Protein AF-A0A2P7QPZ0-F1 (afdb_monomer)

Radius of gyration: 21.69 Å; Cα contacts (8 Å, |Δi|>4): 88; chains: 1; bounding box: 57×20×61 Å

Secondary structure (DSSP, 8-state):
-HHHHHHHHHHHHHHHHHHHHHHHHHHHHHHHHHHHHHHHHH-HHHHHHHGGGGGHHHHHHHHHHHHHHHHHHHHHHHHHHHHHHHHHHHHHTTS-------HHHHHHHHHHHHHHHHHHHHHHHHHHHHHTT----

Organism: NCBI:txid347535

Nearest PDB structures (foldseek):
  8gl3-assembly1_A  TM=5.955E-01  e=5.048E+00  synthetic construct
  4r61-assembly1_A  TM=3.753E-01  e=2.857E+00  Human immunodeficiency virus 1
  3lf9-assembly1_A  TM=2.983E-01  e=3.897E+00  synthetic construct
  4uos-assembly1_A  TM=2.846E-01  e=6.209E+00  synthetic construct
  6zbd-assembly1_D  TM=3.204E-01  e=9.395E+00  Plasmodium falciparum

Solvent-accessible surface area (backbone atoms only — not comparable to full-atom values): 7499 Å² total; per-residue (Å²): 111,70,72,58,53,54,53,51,50,52,53,51,51,51,48,53,52,52,55,53,50,52,53,54,51,52,53,55,48,50,52,50,30,51,52,31,53,42,52,64,73,77,42,63,77,57,40,71,77,44,55,75,62,51,51,51,42,21,46,50,20,26,52,52,30,49,53,46,45,54,54,48,54,54,54,43,54,53,47,53,53,52,52,48,54,53,49,51,53,35,44,77,69,67,74,50,89,76,75,91,72,62,59,68,56,54,52,53,50,53,51,39,52,48,52,28,51,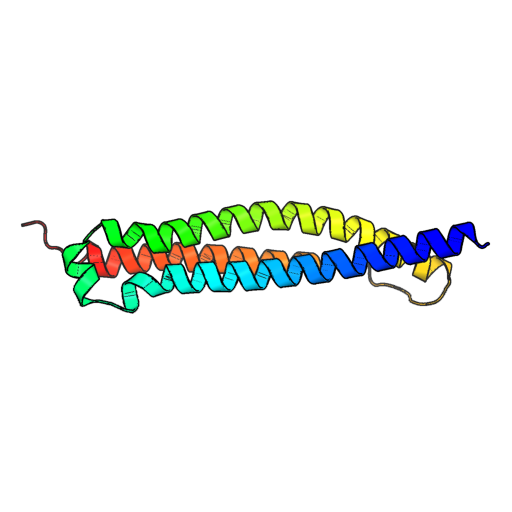53,28,50,50,48,40,52,51,52,44,48,68,65,59,65,66,56,76,91,124

pLDDT: mean 84.76, std 11.2, range [40.03, 96.25]

Foldseek 3Di:
DVVVVVVLVVLVVVLVVLVVVLVVVLVVLLVQLVVLLCVCVPCVPVCLVCQVVNLVSLVVNLVSLVVNLVVLLVSLVVSLVSVVVNQVVCVVVVNDDDDNDPVVSVVSNVSSVVSNVVSVVSSVVCCCVRVVPDDPD

Structure (mmCIF, N/CA/C/O backbone):
data_AF-A0A2P7QPZ0-F1
#
_entry.id   AF-A0A2P7QPZ0-F1
#
loop_
_atom_site.group_PDB
_atom_site.id
_atom_site.type_symbol
_atom_site.label_atom_id
_atom_site.label_alt_id
_atom_site.label_comp_id
_atom_site.label_asym_id
_atom_site.label_entity_id
_atom_site.label_seq_id
_atom_site.pdbx_PDB_ins_code
_atom_site.Cartn_x
_atom_site.Cartn_y
_atom_site.Cartn_z
_atom_site.occupancy
_atom_site.B_iso_or_equiv
_atom_site.auth_seq_id
_atom_site.auth_comp_id
_atom_site.auth_asym_id
_atom_site.auth_atom_id
_atom_site.pdbx_PDB_model_num
ATOM 1 N N . MET A 1 1 ? 29.313 1.122 -29.021 1.00 62.44 1 MET A N 1
ATOM 2 C CA . MET A 1 1 ? 28.917 -0.191 -28.471 1.00 62.44 1 MET A CA 1
ATOM 3 C C . MET A 1 1 ? 29.046 -0.196 -26.954 1.00 62.44 1 MET A C 1
ATOM 5 O O . MET A 1 1 ? 28.066 -0.507 -26.303 1.00 62.44 1 MET A O 1
ATOM 9 N N . GLU A 1 2 ? 30.158 0.272 -26.387 1.00 68.44 2 GLU A N 1
ATOM 10 C CA . GLU A 1 2 ? 30.348 0.372 -24.923 1.00 68.44 2 GLU A CA 1
ATOM 11 C C . GLU A 1 2 ? 29.278 1.240 -24.221 1.00 68.44 2 GLU A C 1
ATOM 13 O O . GLU A 1 2 ? 28.608 0.803 -23.291 1.00 68.44 2 GLU A O 1
ATOM 18 N N . GLN A 1 3 ? 28.983 2.424 -24.770 1.00 71.31 3 GLN A N 1
ATOM 19 C CA . GLN A 1 3 ? 28.015 3.366 -24.185 1.00 71.31 3 GLN A CA 1
ATOM 20 C C . GLN A 1 3 ? 26.553 2.862 -24.180 1.00 71.31 3 GLN A C 1
ATOM 22 O O . GLN A 1 3 ? 25.753 3.283 -23.346 1.00 71.31 3 GLN A O 1
ATOM 27 N N . SER A 1 4 ? 26.179 1.964 -25.104 1.00 72.44 4 SER A N 1
ATOM 28 C CA . SER A 1 4 ? 24.838 1.358 -25.114 1.00 72.44 4 SER A CA 1
ATOM 29 C C . SER A 1 4 ? 24.707 0.257 -24.065 1.00 72.44 4 SER A C 1
ATOM 31 O O . SER A 1 4 ? 23.661 0.148 -23.432 1.00 72.44 4 SER A O 1
ATOM 33 N N . GLU A 1 5 ? 25.762 -0.527 -23.835 1.00 77.12 5 GLU A N 1
ATOM 34 C CA . GLU A 1 5 ? 25.760 -1.585 -22.818 1.00 77.12 5 GLU A CA 1
ATOM 35 C C . GLU A 1 5 ? 25.682 -1.009 -21.400 1.00 77.12 5 GLU A C 1
ATOM 37 O O . GLU A 1 5 ? 24.879 -1.483 -20.595 1.00 77.12 5 GLU A O 1
ATOM 42 N N . GLU A 1 6 ? 26.412 0.074 -21.117 1.00 82.31 6 GLU A N 1
ATOM 43 C CA . GLU A 1 6 ? 26.323 0.785 -19.834 1.00 82.31 6 GLU A CA 1
ATOM 44 C C . GLU A 1 6 ? 24.914 1.338 -19.571 1.00 82.31 6 GLU A C 1
ATOM 46 O O . GLU A 1 6 ? 24.372 1.188 -18.473 1.00 82.31 6 GLU A O 1
ATOM 51 N N . ALA A 1 7 ? 24.275 1.927 -20.587 1.00 80.25 7 ALA A N 1
ATOM 52 C CA . ALA A 1 7 ? 22.909 2.437 -20.474 1.00 80.25 7 ALA A CA 1
ATOM 53 C C . ALA A 1 7 ? 21.889 1.315 -20.202 1.00 80.25 7 ALA A C 1
ATOM 55 O O . ALA A 1 7 ? 20.953 1.499 -19.419 1.00 80.25 7 ALA A O 1
ATOM 56 N N . HIS A 1 8 ? 22.071 0.140 -20.813 1.00 82.06 8 HIS A N 1
ATOM 57 C CA . HIS A 1 8 ? 21.240 -1.035 -20.546 1.00 82.06 8 HIS A CA 1
ATOM 58 C C . HIS A 1 8 ? 21.447 -1.582 -19.130 1.00 82.06 8 HIS A C 1
ATOM 60 O O . HIS A 1 8 ? 20.462 -1.897 -18.456 1.00 82.06 8 HIS A O 1
ATOM 66 N N . ALA A 1 9 ? 22.695 -1.649 -18.660 1.00 85.62 9 ALA A N 1
ATOM 67 C CA . ALA A 1 9 ? 23.023 -2.092 -17.308 1.00 85.62 9 ALA A CA 1
ATOM 68 C C . ALA A 1 9 ? 22.402 -1.172 -16.243 1.00 85.62 9 ALA A C 1
ATOM 70 O O . ALA A 1 9 ? 21.715 -1.655 -15.344 1.00 85.62 9 ALA A O 1
ATOM 71 N N . LEU A 1 10 ? 22.531 0.149 -16.409 1.00 87.12 10 LEU A N 1
ATOM 72 C CA . LEU A 1 10 ? 21.914 1.143 -15.522 1.00 87.12 10 LEU A CA 1
ATOM 73 C C . LEU A 1 10 ? 20.388 0.999 -15.461 1.00 87.12 10 LEU A C 1
ATOM 75 O O . LEU A 1 10 ? 19.793 1.043 -14.385 1.00 87.12 10 LEU A O 1
ATOM 79 N N . LEU A 1 11 ? 19.737 0.799 -16.610 1.00 85.62 11 LEU A N 1
ATOM 80 C CA . LEU A 1 11 ? 18.284 0.643 -16.673 1.00 85.62 11 LEU A CA 1
ATOM 81 C C . LEU A 1 11 ? 17.809 -0.659 -16.004 1.00 85.62 11 LEU A C 1
AT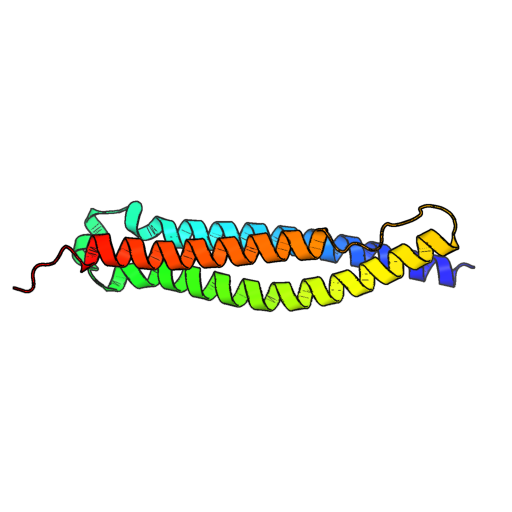OM 83 O O . LEU A 1 11 ? 16.756 -0.687 -15.362 1.00 85.62 11 LEU A O 1
ATOM 87 N N . TRP A 1 12 ? 18.586 -1.735 -16.138 1.00 86.12 12 TRP A N 1
ATOM 88 C CA . TRP A 1 12 ? 18.334 -3.005 -15.462 1.00 86.12 12 TRP A CA 1
ATOM 89 C C . TRP A 1 12 ? 18.519 -2.904 -13.944 1.00 86.12 12 TRP A C 1
ATOM 91 O O . TRP A 1 12 ? 17.696 -3.422 -13.182 1.00 86.12 12 TRP A O 1
ATOM 101 N N . ASP A 1 13 ? 19.564 -2.215 -13.493 1.00 90.25 13 ASP A N 1
ATOM 102 C CA . ASP A 1 13 ? 19.810 -1.969 -12.074 1.00 90.25 13 ASP A CA 1
ATOM 103 C C . ASP A 1 13 ? 18.690 -1.137 -11.448 1.00 90.25 13 ASP A C 1
ATOM 105 O O . ASP A 1 13 ? 18.155 -1.519 -10.404 1.00 90.25 13 ASP A O 1
ATOM 109 N N . GLU A 1 14 ? 18.237 -0.090 -12.137 1.00 88.81 14 GLU A N 1
ATOM 110 C CA . GLU A 1 14 ? 17.099 0.723 -11.705 1.00 88.81 14 GLU A CA 1
ATOM 111 C C . GLU A 1 14 ? 15.797 -0.096 -11.646 1.00 88.81 14 GLU A C 1
ATOM 113 O O . GLU A 1 14 ? 15.022 0.016 -10.690 1.00 88.81 14 GLU A O 1
ATOM 118 N N . TYR A 1 15 ? 15.551 -0.966 -12.634 1.00 88.81 15 TYR A N 1
ATOM 119 C CA . TYR A 1 15 ? 14.398 -1.870 -12.625 1.00 88.81 15 TYR A CA 1
ATOM 120 C C . TYR A 1 15 ? 14.405 -2.789 -11.394 1.00 88.81 15 TYR A C 1
ATOM 122 O O . TYR A 1 15 ? 13.395 -2.877 -10.686 1.00 88.81 15 TYR A O 1
ATOM 130 N N . LYS A 1 16 ? 15.538 -3.452 -11.116 1.00 89.38 16 LYS A N 1
ATOM 131 C CA . LYS A 1 16 ? 15.696 -4.344 -9.954 1.00 89.38 16 LYS A CA 1
ATOM 132 C C . LYS A 1 16 ? 15.509 -3.585 -8.647 1.00 89.38 16 LYS A C 1
ATOM 134 O O . LYS A 1 16 ? 14.750 -4.037 -7.790 1.00 89.38 16 LYS A O 1
ATOM 139 N N . TYR A 1 17 ? 16.157 -2.427 -8.524 1.00 91.62 17 TYR A N 1
ATOM 140 C CA . TYR A 1 17 ? 16.063 -1.573 -7.348 1.00 91.62 17 TYR A CA 1
ATOM 141 C C . TYR A 1 17 ? 14.610 -1.202 -7.047 1.00 91.62 17 TYR A C 1
ATOM 143 O O . TYR A 1 17 ? 14.140 -1.402 -5.929 1.00 91.62 17 TYR A O 1
ATOM 151 N N . ARG A 1 18 ? 13.856 -0.726 -8.046 1.00 89.25 18 ARG A N 1
ATOM 152 C CA . ARG A 1 18 ? 12.455 -0.333 -7.840 1.00 89.25 18 ARG A CA 1
ATOM 153 C C . ARG A 1 18 ? 11.543 -1.500 -7.532 1.00 89.25 18 ARG A C 1
ATOM 155 O O . ARG A 1 18 ? 10.669 -1.365 -6.680 1.00 89.25 18 ARG A O 1
ATOM 162 N N . HIS A 1 19 ? 11.735 -2.632 -8.200 1.00 89.50 19 HIS A N 1
ATOM 163 C CA . HIS A 1 19 ? 10.958 -3.830 -7.913 1.00 89.50 19 HIS A CA 1
ATOM 164 C C . HIS A 1 19 ? 11.144 -4.269 -6.451 1.00 89.50 19 HIS A C 1
ATOM 166 O O . HIS A 1 19 ? 10.155 -4.458 -5.743 1.00 89.50 19 HIS A O 1
ATOM 172 N N . ASP A 1 20 ? 12.390 -4.364 -5.977 1.00 92.62 20 ASP A N 1
ATOM 173 C CA . ASP A 1 20 ? 12.688 -4.712 -4.583 1.00 92.62 20 ASP A CA 1
ATOM 174 C C . ASP A 1 20 ? 12.155 -3.657 -3.601 1.00 92.62 20 ASP A C 1
ATOM 176 O O . ASP A 1 20 ? 11.502 -3.982 -2.606 1.00 92.62 20 ASP A O 1
ATOM 180 N N . HIS A 1 21 ? 12.333 -2.373 -3.928 1.00 91.25 21 HIS A N 1
ATOM 181 C CA . HIS A 1 21 ? 11.839 -1.268 -3.113 1.00 91.25 21 HIS A CA 1
ATOM 182 C C . HIS A 1 21 ? 10.317 -1.326 -2.924 1.00 91.25 21 HIS A C 1
ATOM 184 O O . HIS A 1 21 ? 9.830 -1.180 -1.800 1.00 91.25 21 HIS A O 1
ATOM 190 N N . ILE A 1 22 ? 9.563 -1.584 -3.999 1.00 91.62 22 ILE A N 1
ATOM 191 C CA . ILE A 1 22 ? 8.101 -1.722 -3.969 1.00 91.62 22 ILE A CA 1
ATOM 192 C C . ILE A 1 22 ? 7.688 -2.862 -3.036 1.00 91.62 22 ILE A C 1
ATOM 194 O O . ILE A 1 22 ? 6.854 -2.651 -2.152 1.00 91.62 22 ILE A O 1
ATOM 198 N N . TRP A 1 23 ? 8.292 -4.044 -3.180 1.00 91.56 23 TRP A N 1
ATOM 199 C CA . TRP A 1 23 ? 7.988 -5.197 -2.329 1.00 91.56 23 TRP A CA 1
ATOM 200 C C . TRP A 1 23 ? 8.308 -4.933 -0.862 1.00 91.56 23 TRP A C 1
ATOM 202 O O . TRP A 1 23 ? 7.471 -5.174 0.011 1.00 91.56 23 TRP A O 1
ATOM 212 N N . LYS A 1 24 ? 9.484 -4.370 -0.579 1.00 93.31 24 LYS A N 1
ATOM 213 C CA . LYS A 1 24 ? 9.903 -4.037 0.783 1.00 93.31 24 LYS A CA 1
ATOM 214 C C . LYS A 1 24 ? 8.926 -3.072 1.452 1.00 93.31 24 LYS A C 1
ATOM 216 O O . LYS A 1 24 ? 8.516 -3.308 2.588 1.00 93.31 24 LYS A O 1
ATOM 221 N N . LYS A 1 25 ? 8.519 -2.007 0.753 1.00 91.75 25 LYS A N 1
ATOM 222 C CA . LYS A 1 25 ? 7.541 -1.036 1.269 1.00 91.75 25 LYS A CA 1
ATOM 223 C C . LYS A 1 25 ? 6.179 -1.679 1.502 1.00 91.75 25 LYS A C 1
ATOM 225 O O . LYS A 1 25 ? 5.579 -1.458 2.552 1.00 91.75 25 LYS A O 1
ATOM 230 N N . LEU A 1 26 ? 5.728 -2.515 0.571 1.00 92.88 26 LEU A N 1
ATOM 231 C CA . LEU A 1 26 ? 4.453 -3.216 0.660 1.00 92.88 26 LEU A CA 1
ATOM 232 C C . LEU A 1 26 ? 4.380 -4.116 1.904 1.00 92.88 26 LEU A C 1
ATOM 234 O O . LEU A 1 26 ? 3.415 -4.020 2.663 1.00 92.88 26 LEU A O 1
ATOM 238 N N . PHE A 1 27 ? 5.417 -4.910 2.184 1.00 93.50 27 PHE A N 1
ATOM 239 C CA . PHE A 1 27 ? 5.462 -5.740 3.393 1.00 93.50 27 PHE A CA 1
ATOM 240 C C . PHE A 1 27 ? 5.564 -4.920 4.683 1.00 93.50 27 PHE A C 1
ATOM 242 O O . PHE A 1 27 ? 4.843 -5.201 5.640 1.00 93.50 27 PHE A O 1
ATOM 249 N N . GLN A 1 28 ? 6.415 -3.888 4.713 1.00 94.88 28 GLN A N 1
ATOM 250 C CA . GLN A 1 28 ? 6.575 -3.022 5.889 1.00 94.88 28 GLN A CA 1
ATOM 251 C C . GLN A 1 28 ? 5.263 -2.335 6.279 1.00 94.88 28 GLN A C 1
ATOM 253 O O . GLN A 1 28 ? 4.886 -2.330 7.451 1.00 94.88 28 GLN A O 1
ATOM 258 N N . ILE A 1 29 ? 4.548 -1.787 5.297 1.00 93.44 29 ILE A N 1
ATOM 259 C CA . ILE A 1 29 ? 3.262 -1.130 5.531 1.00 93.44 29 ILE A CA 1
ATOM 260 C C . ILE A 1 29 ? 2.203 -2.145 5.941 1.00 93.44 29 ILE A C 1
ATOM 262 O O . ILE A 1 29 ? 1.454 -1.882 6.876 1.00 93.44 29 ILE A O 1
ATOM 266 N N . THR A 1 30 ? 2.145 -3.306 5.289 1.00 94.88 30 THR A N 1
ATOM 267 C CA . THR A 1 30 ? 1.188 -4.358 5.658 1.00 94.88 30 THR A CA 1
ATOM 268 C C . THR A 1 30 ? 1.359 -4.755 7.117 1.00 94.88 30 THR A C 1
ATOM 270 O O . THR A 1 30 ? 0.385 -4.767 7.864 1.00 94.88 30 THR A O 1
ATOM 273 N N . ALA A 1 31 ? 2.598 -5.003 7.548 1.00 95.75 31 ALA A N 1
ATOM 274 C CA . ALA A 1 31 ? 2.891 -5.303 8.942 1.00 95.75 31 ALA A CA 1
ATOM 275 C C . ALA A 1 31 ? 2.444 -4.163 9.871 1.00 95.75 31 ALA A C 1
ATOM 277 O O . ALA A 1 31 ? 1.782 -4.422 10.871 1.00 95.75 31 ALA A O 1
ATOM 278 N N . ALA A 1 32 ? 2.732 -2.905 9.524 1.00 95.31 32 ALA A N 1
ATOM 279 C CA . ALA A 1 32 ? 2.311 -1.753 10.319 1.00 95.31 32 ALA A CA 1
ATOM 280 C C . ALA A 1 32 ? 0.779 -1.642 10.438 1.00 95.31 32 ALA A C 1
ATOM 282 O O . ALA A 1 32 ? 0.267 -1.474 11.543 1.00 95.31 32 ALA A O 1
ATOM 283 N N . VAL A 1 33 ? 0.042 -1.783 9.331 1.00 94.69 33 VAL A N 1
ATOM 284 C CA . VAL A 1 33 ? -1.430 -1.728 9.310 1.00 94.69 33 VAL A CA 1
ATOM 285 C C . VAL A 1 33 ? -2.030 -2.875 10.121 1.00 94.69 33 VAL A C 1
ATOM 287 O O . VAL A 1 33 ? -2.929 -2.641 10.926 1.00 94.69 33 VAL A O 1
ATOM 290 N N . VAL A 1 34 ? -1.513 -4.097 9.964 1.00 94.25 34 VAL A N 1
ATOM 291 C CA . VAL A 1 34 ? -1.980 -5.272 10.713 1.00 94.25 34 VAL A CA 1
ATOM 292 C C . VAL A 1 34 ? -1.713 -5.111 12.207 1.00 94.25 34 VAL A C 1
ATOM 294 O O . VAL A 1 34 ? -2.617 -5.335 13.007 1.00 94.25 34 VAL A O 1
ATOM 297 N N . LEU A 1 35 ? -0.511 -4.681 12.599 1.00 94.25 35 LEU A N 1
ATOM 298 C CA . LEU A 1 35 ? -0.163 -4.480 14.007 1.00 94.25 35 LEU A CA 1
ATOM 299 C C . LEU A 1 35 ? -1.032 -3.397 14.648 1.00 94.25 35 LEU A C 1
ATOM 301 O O . LEU A 1 35 ? -1.621 -3.643 15.697 1.00 94.25 35 LEU A O 1
ATOM 305 N N . LEU A 1 36 ? -1.165 -2.234 14.001 1.00 92.44 36 LEU A N 1
ATOM 306 C CA . LEU A 1 36 ? -2.025 -1.143 14.469 1.00 92.44 36 LEU A CA 1
ATOM 307 C C . LEU A 1 36 ? -3.495 -1.563 14.545 1.00 92.44 36 LEU A C 1
ATOM 309 O O . LEU A 1 36 ? -4.199 -1.199 15.486 1.00 92.44 36 LEU A O 1
ATOM 313 N N . GLY A 1 37 ? -3.949 -2.358 13.577 1.00 90.75 37 GLY A N 1
ATOM 314 C CA . GLY A 1 37 ? -5.291 -2.914 13.566 1.00 90.75 37 GLY A CA 1
ATOM 315 C C . GLY A 1 37 ? -5.529 -3.948 14.666 1.00 90.75 37 GLY A C 1
ATOM 316 O O . GLY A 1 37 ? -6.639 -4.014 15.185 1.00 90.75 37 GLY A O 1
ATOM 317 N N . ALA A 1 38 ? -4.499 -4.705 15.053 1.00 90.75 38 ALA A N 1
ATOM 318 C CA . ALA A 1 38 ? -4.562 -5.729 16.091 1.00 90.75 38 ALA A CA 1
ATOM 319 C C . ALA A 1 38 ? -4.553 -5.157 17.521 1.00 90.75 38 ALA A C 1
ATOM 321 O O . ALA A 1 38 ? -5.051 -5.817 18.431 1.00 90.75 38 ALA A O 1
ATOM 322 N N . VAL A 1 39 ? -4.027 -3.939 17.734 1.00 89.12 39 VAL A N 1
ATOM 323 C CA . VAL A 1 39 ? -3.892 -3.300 19.064 1.00 89.12 39 VAL A CA 1
ATOM 324 C C . VAL A 1 39 ? -5.143 -3.438 19.951 1.00 89.12 39 VAL A C 1
ATOM 326 O O . VAL A 1 39 ? -4.989 -3.881 21.093 1.00 89.12 39 VAL A O 1
ATOM 329 N N . PRO A 1 40 ? -6.374 -3.143 19.479 1.00 84.25 40 PRO A N 1
ATOM 330 C CA . PRO A 1 40 ? -7.580 -3.224 20.309 1.00 84.25 40 PRO A CA 1
ATOM 331 C C . PRO A 1 40 ? -7.909 -4.636 20.806 1.00 84.25 40 PRO A C 1
ATOM 333 O O . PRO A 1 40 ? -8.621 -4.794 21.792 1.00 84.25 40 PRO A O 1
ATOM 336 N N . TYR A 1 41 ? -7.397 -5.667 20.137 1.00 85.56 41 TYR A N 1
ATOM 337 C CA . TYR A 1 41 ? -7.701 -7.066 20.429 1.00 85.56 41 TYR A CA 1
ATOM 338 C C . TY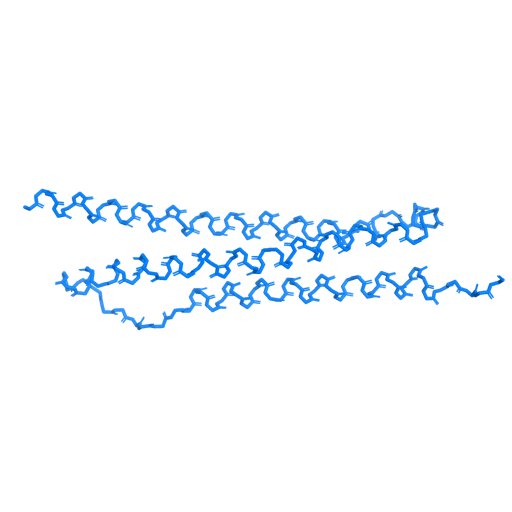R A 1 41 ? -6.682 -7.714 21.371 1.00 85.56 41 TYR A C 1
ATOM 340 O O . TYR A 1 41 ? -6.983 -8.720 22.005 1.00 85.56 41 TYR A O 1
ATOM 348 N N . LEU A 1 42 ? -5.480 -7.142 21.492 1.00 85.94 42 LEU A N 1
ATOM 349 C CA . LEU A 1 42 ? -4.392 -7.728 22.283 1.00 85.94 42 LEU A CA 1
ATOM 350 C C . LEU A 1 42 ? -4.518 -7.464 23.790 1.00 85.94 42 LEU A C 1
ATOM 352 O O . LEU A 1 42 ? -3.949 -8.207 24.591 1.00 85.94 42 LEU A O 1
ATOM 356 N N . LYS A 1 43 ? -5.209 -6.389 24.189 1.00 76.19 43 LYS A N 1
ATOM 357 C CA . LYS A 1 43 ? -5.316 -5.948 25.591 1.00 76.19 43 LYS A CA 1
ATOM 358 C C . LYS A 1 43 ? -6.733 -5.449 25.920 1.00 76.19 43 LYS A C 1
ATOM 360 O O . LYS A 1 43 ? -6.924 -4.243 26.085 1.00 76.19 43 LYS A O 1
ATOM 365 N N . PRO A 1 44 ? -7.717 -6.356 26.053 1.00 70.31 44 PRO A N 1
ATOM 366 C CA . PRO A 1 44 ? -9.114 -5.994 26.320 1.00 70.31 44 PRO A CA 1
ATOM 367 C C . PRO A 1 44 ? -9.327 -5.277 27.667 1.00 70.31 44 PRO A C 1
ATOM 369 O O . PRO A 1 44 ? -10.321 -4.582 27.853 1.00 70.31 44 PRO A O 1
ATOM 372 N N . ASP A 1 45 ? -8.392 -5.395 28.610 1.00 71.94 45 ASP A N 1
ATOM 373 C CA . ASP A 1 45 ? -8.480 -4.681 29.891 1.00 71.94 45 ASP A CA 1
ATOM 374 C C . ASP A 1 45 ? -8.168 -3.184 29.738 1.00 71.94 45 ASP A C 1
ATOM 376 O O . ASP A 1 45 ? -8.769 -2.337 30.397 1.00 71.94 45 ASP A O 1
ATOM 380 N N . ILE A 1 46 ? -7.263 -2.843 28.812 1.00 67.44 46 ILE A N 1
ATOM 381 C CA . ILE A 1 46 ? -6.862 -1.460 28.516 1.00 67.44 46 ILE A CA 1
ATOM 382 C C . ILE A 1 46 ? -7.944 -0.756 27.685 1.00 67.44 46 ILE A C 1
ATOM 384 O O . ILE A 1 46 ? -8.169 0.446 27.841 1.00 67.44 46 ILE A O 1
ATOM 388 N N . THR A 1 47 ? -8.661 -1.494 26.831 1.00 63.59 47 THR A N 1
ATOM 389 C CA . THR A 1 47 ? -9.715 -0.925 25.977 1.00 63.59 47 THR A CA 1
ATOM 390 C C . THR A 1 47 ? -10.897 -0.378 26.778 1.00 63.59 47 THR A C 1
ATOM 392 O O . THR A 1 47 ? -11.479 0.628 26.375 1.00 63.59 47 THR A O 1
ATOM 395 N N . ARG A 1 48 ? -11.207 -0.949 27.953 1.00 65.19 48 ARG A N 1
ATOM 396 C CA . ARG A 1 48 ? -12.243 -0.418 28.861 1.00 65.19 48 ARG A CA 1
ATOM 397 C C . ARG A 1 48 ? -11.890 0.948 29.453 1.00 65.19 48 ARG A C 1
ATOM 399 O O . ARG A 1 48 ? -12.790 1.748 29.685 1.00 65.19 48 ARG A O 1
ATOM 406 N N . VAL A 1 49 ? -10.601 1.217 29.672 1.00 71.38 49 VAL A N 1
ATOM 407 C CA . VAL A 1 49 ? -10.112 2.493 30.225 1.00 71.38 49 VAL A CA 1
ATOM 408 C C . VAL A 1 49 ? -10.015 3.562 29.137 1.00 71.38 49 VAL A C 1
ATOM 410 O O . VAL A 1 49 ? -10.354 4.717 29.376 1.00 71.38 49 VAL A O 1
ATOM 413 N N . LEU A 1 50 ? -9.581 3.184 27.930 1.00 72.69 50 LEU A N 1
ATOM 414 C CA . LEU A 1 50 ? -9.412 4.128 26.820 1.00 72.69 50 LEU A CA 1
ATOM 415 C C . LEU A 1 50 ? -10.722 4.487 26.103 1.00 72.69 50 LEU A C 1
ATOM 417 O O . LEU A 1 50 ? -10.765 5.528 25.446 1.00 72.69 50 LEU A O 1
ATOM 421 N N . GLN A 1 51 ? -11.771 3.660 26.200 1.00 76.69 51 GLN A N 1
ATOM 422 C CA . GLN A 1 51 ? -13.066 3.857 25.532 1.00 76.69 51 GLN A CA 1
ATOM 423 C C . GLN A 1 51 ? -12.904 4.280 24.057 1.00 76.69 51 GLN A C 1
ATOM 425 O O . GLN A 1 51 ? -12.507 3.471 23.224 1.00 76.69 51 GLN A O 1
ATOM 430 N N . GLY A 1 52 ? -13.165 5.549 23.717 1.00 72.44 52 GLY A N 1
ATOM 431 C CA . GLY A 1 52 ? -13.049 6.083 22.355 1.00 72.44 52 GLY A CA 1
ATOM 432 C C . GLY A 1 52 ? -11.616 6.241 21.836 1.00 72.44 52 GLY A C 1
ATOM 433 O O . GLY A 1 52 ? -11.398 6.172 20.626 1.00 72.44 52 GLY A O 1
ATOM 434 N N . TRP A 1 53 ? -10.619 6.384 22.714 1.00 82.62 53 TRP A N 1
ATOM 435 C CA . TRP A 1 53 ? -9.214 6.555 22.318 1.00 82.62 53 TRP A CA 1
ATOM 436 C C . TRP A 1 53 ? -8.630 5.305 21.646 1.00 82.62 53 TRP A C 1
ATOM 438 O O . TRP A 1 53 ? -7.658 5.407 20.897 1.00 82.62 53 TRP A O 1
ATOM 448 N N . ILE A 1 54 ? -9.251 4.132 21.829 1.00 85.12 54 ILE A N 1
ATOM 449 C CA . ILE A 1 54 ? -8.809 2.882 21.195 1.00 85.12 54 ILE A CA 1
ATOM 450 C C . ILE A 1 54 ? -8.947 2.903 19.667 1.00 85.12 54 ILE A C 1
ATOM 452 O O . ILE A 1 54 ? -8.256 2.158 18.975 1.00 85.12 54 ILE A O 1
ATOM 456 N N . LEU A 1 55 ? -9.804 3.779 19.128 1.00 87.50 55 LEU A N 1
ATOM 457 C CA . LEU A 1 55 ? -9.985 3.938 17.687 1.00 87.50 55 LEU A CA 1
ATOM 458 C C . LEU A 1 55 ? -8.789 4.601 17.003 1.00 87.50 55 LEU A C 1
ATOM 460 O O . LEU A 1 55 ? -8.651 4.464 15.791 1.00 87.50 55 LEU A O 1
ATOM 464 N N . ILE A 1 56 ? -7.911 5.283 17.743 1.00 90.38 56 ILE A N 1
ATOM 465 C CA . ILE A 1 56 ? -6.769 5.990 17.152 1.00 90.38 56 ILE A CA 1
ATOM 466 C C . ILE A 1 56 ? -5.845 5.014 16.421 1.00 90.38 56 ILE A C 1
ATOM 468 O O . ILE A 1 56 ? -5.457 5.283 15.290 1.00 90.38 56 ILE A O 1
ATOM 472 N N . ALA A 1 57 ? -5.534 3.858 17.014 1.00 90.44 57 ALA A N 1
ATOM 473 C CA . ALA A 1 57 ? -4.646 2.869 16.402 1.00 90.44 57 ALA A CA 1
ATOM 474 C C . ALA A 1 57 ? -5.163 2.330 15.044 1.00 90.44 57 ALA A C 1
ATOM 476 O O . ALA A 1 57 ? -4.457 2.482 14.043 1.00 90.44 57 ALA A O 1
ATOM 477 N N . PRO A 1 58 ? -6.389 1.777 14.931 1.00 91.94 58 PRO A N 1
ATOM 478 C CA . PRO A 1 58 ? -6.916 1.330 13.640 1.00 91.94 58 PRO A CA 1
ATOM 479 C C . PRO A 1 58 ? -7.165 2.493 12.661 1.00 91.94 58 PRO A C 1
ATOM 481 O O . PRO A 1 58 ? -7.066 2.309 11.445 1.00 91.94 58 PRO A O 1
ATOM 484 N N . LEU A 1 59 ? -7.431 3.709 13.154 1.00 93.12 59 LEU A N 1
ATOM 485 C CA . LEU A 1 59 ? -7.571 4.895 12.306 1.00 93.12 59 LEU A CA 1
ATOM 486 C C . LEU A 1 59 ? -6.222 5.324 11.707 1.00 93.12 59 LEU A C 1
ATOM 488 O O . LEU A 1 59 ? -6.154 5.605 10.513 1.00 93.12 59 LEU A O 1
ATOM 492 N N . LEU A 1 60 ? -5.134 5.263 12.482 1.00 93.62 60 LEU A N 1
ATOM 493 C CA . LEU A 1 60 ? -3.768 5.449 11.983 1.00 93.62 60 LEU A CA 1
ATOM 494 C C . LEU A 1 60 ? -3.400 4.389 10.939 1.00 93.62 60 LEU A C 1
ATOM 496 O O . LEU A 1 60 ? -2.850 4.738 9.896 1.00 93.62 60 LEU A O 1
ATOM 500 N N . GLY A 1 61 ? -3.755 3.119 11.168 1.00 93.56 61 GLY A N 1
ATOM 501 C CA . GLY A 1 61 ? -3.587 2.055 10.170 1.00 93.56 61 GLY A CA 1
ATOM 502 C C . GLY A 1 61 ? -4.318 2.371 8.860 1.00 93.56 61 GLY A C 1
ATOM 503 O O . GLY A 1 61 ? -3.765 2.216 7.771 1.00 93.56 61 GLY A O 1
ATOM 504 N N . THR A 1 62 ? -5.522 2.932 8.962 1.00 93.50 62 THR A N 1
ATOM 505 C CA . THR A 1 62 ? -6.327 3.321 7.796 1.00 93.50 62 THR A CA 1
ATOM 506 C C . THR A 1 62 ? -5.694 4.477 7.035 1.00 93.50 62 THR A C 1
ATOM 508 O O . THR A 1 62 ? -5.525 4.387 5.819 1.00 93.50 62 THR A O 1
ATOM 511 N N . VAL A 1 63 ? -5.264 5.527 7.735 1.00 95.69 63 VAL A N 1
ATOM 512 C CA . VAL A 1 63 ? -4.546 6.656 7.126 1.00 95.69 63 VAL A CA 1
ATOM 513 C C . VAL A 1 63 ? -3.266 6.177 6.436 1.00 95.69 63 VAL A C 1
ATOM 515 O O . VAL A 1 63 ? -3.010 6.555 5.294 1.00 95.69 63 VAL A O 1
ATOM 518 N N . LEU A 1 64 ? -2.499 5.287 7.073 1.00 94.38 64 LEU A N 1
ATOM 519 C CA . LEU A 1 64 ? -1.287 4.716 6.487 1.00 94.38 64 LEU A CA 1
ATOM 520 C C . LEU A 1 64 ? -1.590 3.914 5.211 1.00 94.38 64 LEU A C 1
ATOM 522 O O . LEU A 1 64 ? -0.869 4.039 4.218 1.00 94.38 64 LEU A O 1
ATOM 526 N N . SER A 1 65 ? -2.673 3.131 5.205 1.00 94.06 65 SER A N 1
ATOM 527 C CA . SER A 1 65 ? -3.107 2.376 4.023 1.00 94.06 65 SER A CA 1
ATOM 528 C C . SER A 1 65 ? -3.542 3.288 2.865 1.00 94.06 65 SER A C 1
ATOM 530 O O . SER A 1 65 ? -3.178 3.027 1.718 1.00 94.06 65 SER A O 1
ATOM 532 N N . LEU A 1 66 ? -4.222 4.407 3.154 1.00 95.00 66 LEU A N 1
ATOM 533 C CA . LEU A 1 66 ? -4.628 5.406 2.157 1.00 95.00 66 LEU A CA 1
ATOM 534 C C . LEU A 1 66 ? -3.422 6.122 1.544 1.00 95.00 66 LEU A C 1
ATOM 536 O O . LEU A 1 66 ? -3.315 6.223 0.321 1.00 95.00 66 LEU A O 1
ATOM 540 N N . ILE A 1 67 ? -2.485 6.574 2.384 1.00 93.94 67 ILE A N 1
ATOM 541 C CA . ILE A 1 67 ? -1.226 7.179 1.926 1.00 93.94 67 ILE A CA 1
ATOM 542 C C . ILE A 1 67 ? -0.460 6.184 1.050 1.00 93.94 67 ILE A C 1
ATOM 544 O O . ILE A 1 67 ? 0.062 6.552 0.000 1.00 93.94 67 ILE A O 1
ATOM 548 N N . THR A 1 68 ? -0.435 4.910 1.438 1.00 92.31 68 THR A N 1
ATOM 549 C CA . THR A 1 68 ? 0.237 3.859 0.666 1.00 92.31 68 THR A CA 1
ATOM 550 C C . THR A 1 68 ? -0.414 3.638 -0.689 1.00 92.31 68 THR A C 1
ATOM 552 O O . THR A 1 68 ? 0.298 3.508 -1.681 1.00 92.31 68 THR A O 1
ATOM 555 N N . LEU A 1 69 ? -1.746 3.630 -0.759 1.00 92.75 69 LEU A N 1
ATOM 556 C CA . LEU A 1 69 ? -2.477 3.520 -2.020 1.00 92.75 69 LEU A CA 1
ATOM 557 C C . LEU A 1 69 ? -2.086 4.646 -2.977 1.00 92.75 69 LEU A C 1
ATOM 559 O O . LEU A 1 69 ? -1.797 4.391 -4.147 1.00 92.75 69 LEU A O 1
ATOM 563 N N . PHE A 1 70 ? -2.011 5.873 -2.460 1.00 93.31 70 PHE A N 1
ATOM 564 C CA . PHE A 1 70 ? -1.582 7.030 -3.232 1.00 93.31 70 PHE A CA 1
ATOM 565 C C . PHE A 1 70 ? -0.123 6.904 -3.688 1.00 93.31 70 PHE A C 1
ATOM 567 O O . PHE A 1 70 ? 0.141 6.938 -4.886 1.00 93.31 70 PHE A O 1
ATOM 574 N N . LEU A 1 71 ? 0.824 6.689 -2.768 1.00 92.12 71 LEU A N 1
ATOM 575 C CA . LEU A 1 71 ? 2.252 6.583 -3.095 1.00 92.12 71 LEU A CA 1
ATOM 576 C C . LEU A 1 71 ? 2.538 5.446 -4.086 1.00 92.12 71 LEU A C 1
ATOM 578 O O . LEU A 1 71 ? 3.269 5.634 -5.059 1.00 92.12 71 LEU A O 1
ATOM 582 N N . MET A 1 72 ? 1.915 4.284 -3.884 1.00 91.88 72 MET A N 1
ATOM 583 C CA . MET A 1 72 ? 2.125 3.115 -4.733 1.00 91.88 72 MET A CA 1
ATOM 584 C C . MET A 1 72 ? 1.572 3.325 -6.148 1.00 91.88 72 MET A C 1
ATOM 586 O O . MET A 1 72 ? 2.148 2.825 -7.114 1.00 91.88 72 MET A O 1
ATOM 590 N N . HIS A 1 73 ? 0.513 4.125 -6.310 1.00 91.31 73 HIS A N 1
ATOM 591 C CA . HIS A 1 73 ? 0.018 4.501 -7.633 1.00 91.31 73 HIS A CA 1
ATOM 592 C C . HIS A 1 73 ? 1.085 5.231 -8.467 1.00 91.31 73 HIS A C 1
ATOM 594 O O . HIS A 1 73 ? 1.250 4.918 -9.652 1.00 91.31 73 HIS A O 1
ATOM 600 N N . PHE A 1 74 ? 1.823 6.168 -7.858 1.00 90.94 74 PHE A N 1
ATOM 601 C CA . PHE A 1 74 ? 2.896 6.905 -8.535 1.00 90.94 74 PHE A CA 1
ATOM 602 C C . PHE A 1 74 ? 4.122 6.031 -8.790 1.00 90.94 74 PHE A C 1
ATOM 604 O O . PHE A 1 74 ? 4.598 5.984 -9.926 1.00 90.94 74 PHE A O 1
ATOM 611 N N . GLU A 1 75 ? 4.591 5.294 -7.780 1.00 90.69 75 GLU A N 1
ATOM 612 C CA . GLU A 1 75 ? 5.765 4.416 -7.909 1.00 90.69 75 GLU A CA 1
ATOM 613 C C . GLU A 1 75 ? 5.561 3.348 -8.990 1.00 90.69 75 GLU A C 1
ATOM 615 O O . GLU A 1 75 ? 6.421 3.153 -9.851 1.00 90.69 75 GLU A O 1
ATOM 620 N N . LEU A 1 76 ? 4.383 2.716 -9.040 1.00 89.56 76 LEU A N 1
ATOM 621 C CA . LEU A 1 76 ? 4.059 1.750 -10.094 1.00 89.56 76 LEU A CA 1
ATOM 622 C C . LEU A 1 76 ? 3.928 2.398 -11.473 1.00 89.56 76 LEU A C 1
ATOM 624 O O . LEU A 1 76 ? 4.191 1.748 -12.487 1.00 89.56 76 LEU A O 1
ATOM 628 N N . GLY A 1 77 ? 3.500 3.661 -11.533 1.00 87.19 77 GLY A N 1
ATOM 629 C CA . GLY A 1 77 ? 3.459 4.432 -12.771 1.00 87.19 77 GLY A CA 1
ATOM 630 C C . GLY A 1 77 ? 4.856 4.642 -13.351 1.00 87.19 77 GLY A C 1
ATOM 631 O O . GLY A 1 77 ? 5.066 4.437 -14.548 1.00 87.19 77 GLY A O 1
ATOM 632 N N . LEU A 1 78 ? 5.821 4.988 -12.500 1.00 87.12 78 LEU A N 1
ATOM 633 C CA . LEU A 1 78 ? 7.214 5.146 -12.899 1.00 87.12 78 LEU A CA 1
ATOM 634 C C . LEU A 1 78 ? 7.861 3.793 -13.240 1.00 87.12 78 LEU A C 1
ATOM 636 O O . LEU A 1 78 ? 8.484 3.656 -14.294 1.00 87.12 78 LEU A O 1
ATOM 640 N N . PHE A 1 79 ? 7.633 2.769 -12.414 1.00 89.19 79 PHE A N 1
ATOM 641 C CA . PHE A 1 79 ? 8.109 1.409 -12.665 1.00 89.19 79 PHE A CA 1
ATOM 642 C C . PHE A 1 79 ? 7.613 0.866 -14.010 1.00 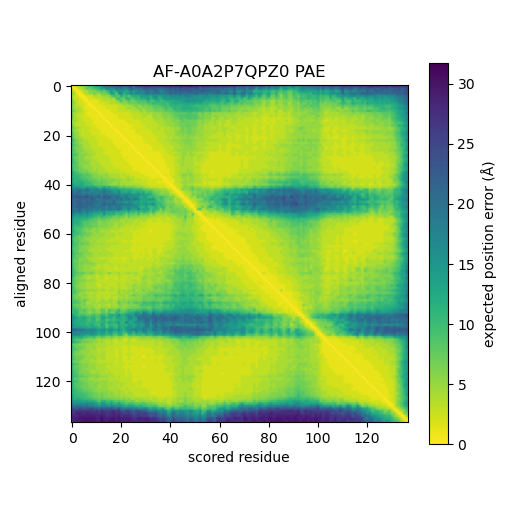89.19 79 PHE A C 1
ATOM 644 O O . PHE A 1 79 ? 8.392 0.291 -14.763 1.00 89.19 79 PHE A O 1
ATOM 651 N N . ALA A 1 80 ? 6.346 1.102 -14.369 1.00 86.56 80 ALA A N 1
ATOM 652 C CA . ALA A 1 80 ? 5.797 0.664 -15.652 1.00 86.56 80 ALA A CA 1
ATOM 653 C C . ALA A 1 80 ? 6.516 1.297 -16.857 1.00 86.56 80 ALA A C 1
ATOM 655 O O . ALA A 1 80 ? 6.665 0.643 -17.889 1.00 86.56 80 ALA A O 1
ATOM 656 N N . ARG A 1 81 ? 6.990 2.545 -16.735 1.00 87.00 81 ARG A N 1
ATOM 657 C CA . ARG A 1 81 ? 7.776 3.207 -17.790 1.00 87.00 81 ARG A CA 1
ATOM 658 C C . ARG A 1 81 ? 9.151 2.559 -17.943 1.00 87.00 81 ARG A C 1
ATOM 660 O O . ARG A 1 81 ? 9.537 2.238 -19.063 1.00 87.00 81 ARG A O 1
ATOM 667 N N . ILE A 1 82 ? 9.842 2.313 -16.830 1.00 85.88 82 ILE A N 1
ATOM 668 C CA . ILE A 1 82 ? 11.173 1.681 -16.809 1.00 85.88 82 ILE A CA 1
ATOM 669 C C . ILE A 1 82 ? 11.090 0.238 -17.322 1.00 85.88 82 ILE A C 1
ATOM 671 O O . ILE A 1 82 ? 11.840 -0.153 -18.213 1.00 85.88 82 ILE A O 1
ATOM 675 N N . ALA A 1 83 ? 10.112 -0.533 -16.843 1.00 85.44 83 ALA A N 1
ATOM 676 C CA . ALA A 1 83 ? 9.845 -1.887 -17.316 1.00 85.44 83 ALA A CA 1
ATOM 677 C C . ALA A 1 83 ? 9.505 -1.912 -18.816 1.00 85.44 83 ALA A C 1
ATOM 679 O O . ALA A 1 83 ? 9.955 -2.797 -19.538 1.00 85.44 83 ALA A O 1
ATOM 680 N N . GLY A 1 84 ? 8.735 -0.932 -19.299 1.00 85.44 84 GLY A N 1
ATOM 681 C CA . GLY A 1 84 ? 8.426 -0.780 -20.719 1.00 85.44 84 GLY A CA 1
ATOM 682 C C . GLY A 1 84 ? 9.663 -0.500 -21.574 1.00 85.44 84 GLY A C 1
ATOM 683 O O . GLY A 1 84 ? 9.817 -1.117 -22.624 1.00 85.44 84 GLY A O 1
ATOM 684 N N . ALA A 1 85 ? 10.556 0.381 -21.115 1.00 85.62 85 ALA A N 1
ATOM 685 C CA . ALA A 1 85 ? 11.825 0.654 -21.788 1.00 85.62 85 ALA A CA 1
ATOM 686 C C . ALA A 1 85 ? 12.708 -0.601 -21.846 1.00 85.62 85 ALA A C 1
ATOM 688 O O . ALA A 1 85 ? 13.202 -0.955 -22.913 1.00 85.62 85 ALA A O 1
ATOM 689 N N . HIS A 1 86 ? 12.813 -1.332 -20.734 1.00 83.62 86 HIS A N 1
ATOM 690 C CA . HIS A 1 86 ? 13.578 -2.575 -2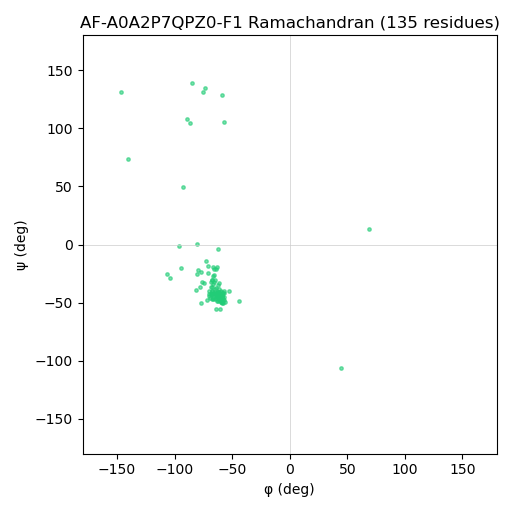0.672 1.00 83.62 86 HIS A CA 1
ATOM 691 C C . HIS A 1 86 ? 13.026 -3.641 -21.630 1.00 83.62 86 HIS A C 1
ATOM 693 O O . HIS A 1 86 ? 13.779 -4.264 -22.369 1.00 83.62 86 HIS A O 1
ATOM 699 N N . ARG A 1 87 ? 11.699 -3.824 -21.677 1.00 83.75 87 ARG A 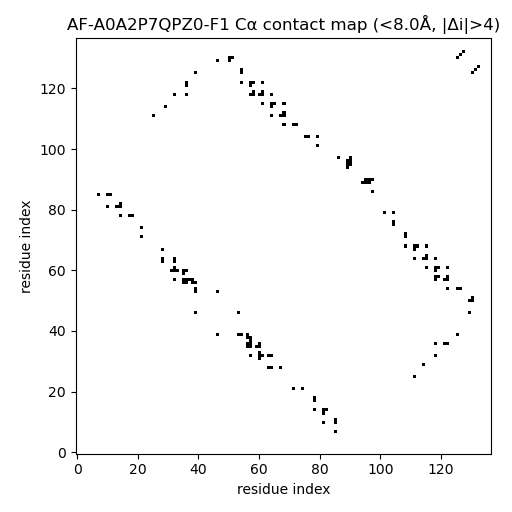N 1
ATOM 700 C CA . ARG A 1 87 ? 11.055 -4.776 -22.600 1.00 83.75 87 ARG A CA 1
ATOM 701 C C . ARG A 1 87 ? 11.301 -4.427 -24.067 1.00 83.75 87 ARG A C 1
ATOM 703 O O . ARG A 1 87 ? 11.561 -5.337 -24.841 1.00 83.75 87 ARG A O 1
ATOM 710 N N . ARG A 1 88 ? 11.256 -3.140 -24.437 1.00 83.81 88 ARG A N 1
ATOM 711 C CA . ARG A 1 88 ? 11.555 -2.698 -25.813 1.00 83.81 88 ARG A CA 1
ATOM 712 C C . ARG A 1 88 ? 12.966 -3.079 -26.235 1.00 83.81 88 ARG A C 1
ATOM 714 O O . ARG A 1 88 ? 13.136 -3.657 -27.297 1.00 83.81 88 ARG A O 1
ATOM 721 N N . ILE A 1 89 ? 13.943 -2.839 -25.366 1.00 82.94 89 ILE A N 1
ATOM 722 C CA . ILE A 1 89 ? 15.339 -3.221 -25.603 1.00 82.94 89 ILE A CA 1
ATOM 723 C C . ILE A 1 89 ? 15.459 -4.739 -25.805 1.00 82.94 89 ILE A C 1
ATOM 725 O O . ILE A 1 89 ? 16.127 -5.192 -26.729 1.00 82.94 89 ILE A O 1
ATOM 729 N N . GLN A 1 90 ? 14.781 -5.538 -24.975 1.00 81.62 90 GLN A N 1
ATOM 730 C CA . GLN A 1 90 ? 14.807 -6.999 -25.108 1.00 81.62 90 GLN A CA 1
ATOM 731 C C . GLN A 1 90 ? 14.131 -7.506 -26.391 1.00 81.62 90 GLN A C 1
ATOM 733 O O . GLN A 1 90 ? 14.566 -8.517 -26.945 1.00 81.62 90 GLN A O 1
ATOM 738 N N . GLU A 1 91 ? 13.080 -6.825 -26.854 1.00 84.19 91 GLU A N 1
ATOM 739 C CA . GLU A 1 91 ? 12.410 -7.120 -28.125 1.00 84.19 91 GLU A CA 1
ATOM 740 C C . GLU A 1 91 ? 13.291 -6.741 -29.324 1.00 84.19 91 GLU A C 1
ATOM 742 O O . GLU A 1 91 ? 13.405 -7.530 -30.259 1.00 84.19 91 GLU A O 1
ATOM 747 N N . GLU A 1 92 ? 13.963 -5.587 -29.277 1.00 83.38 92 GLU A N 1
ATOM 748 C CA . GLU A 1 92 ? 14.924 -5.136 -30.297 1.00 83.38 92 GLU A CA 1
ATOM 749 C C . GLU A 1 92 ? 16.133 -6.076 -30.408 1.00 83.38 92 GLU A C 1
ATOM 751 O O . GLU A 1 92 ? 16.621 -6.337 -31.505 1.00 83.38 92 GLU A O 1
ATOM 756 N N . GLN A 1 93 ? 16.575 -6.646 -29.284 1.00 82.00 93 GLN A N 1
ATOM 757 C CA . GLN A 1 93 ? 17.649 -7.643 -29.226 1.00 82.00 93 GLN A CA 1
ATOM 758 C C . GLN A 1 93 ? 17.179 -9.069 -29.578 1.00 82.00 93 GLN A C 1
ATOM 760 O O . GLN A 1 93 ? 17.975 -10.005 -29.550 1.00 82.00 93 GLN A O 1
ATOM 765 N N . GLY A 1 94 ? 15.892 -9.261 -29.896 1.00 79.75 94 GLY A N 1
ATOM 766 C CA . GLY A 1 94 ? 15.331 -10.550 -30.311 1.00 79.75 94 GLY A CA 1
ATOM 767 C C . GLY A 1 94 ? 15.280 -11.616 -29.211 1.00 79.75 94 GLY A C 1
ATOM 768 O O . GLY A 1 94 ? 15.058 -12.787 -29.512 1.00 79.75 94 GLY A O 1
ATOM 769 N N . MET A 1 95 ? 15.479 -11.240 -27.944 1.00 77.12 95 MET A N 1
ATOM 770 C CA . MET A 1 95 ? 15.611 -12.201 -26.847 1.00 77.12 95 MET A CA 1
ATOM 771 C C . MET A 1 95 ? 14.259 -12.772 -26.411 1.00 77.12 95 MET A C 1
ATOM 773 O O . MET A 1 95 ? 14.115 -13.982 -26.255 1.00 77.12 95 MET A O 1
ATOM 777 N N . ILE A 1 96 ? 13.266 -11.909 -26.161 1.00 77.81 96 ILE A N 1
ATOM 778 C CA . ILE A 1 96 ? 11.984 -12.304 -25.559 1.00 77.81 96 ILE A CA 1
ATOM 779 C C . ILE A 1 96 ? 10.861 -11.435 -26.122 1.00 77.81 96 ILE A C 1
ATOM 781 O O . ILE A 1 96 ? 10.948 -10.210 -26.115 1.00 77.81 96 ILE A O 1
ATOM 785 N N . ARG A 1 97 ? 9.767 -12.069 -26.556 1.00 70.75 97 ARG A N 1
ATOM 786 C CA . ARG A 1 97 ? 8.545 -11.373 -26.971 1.00 70.75 97 ARG A CA 1
ATOM 787 C C . ARG A 1 97 ? 7.640 -11.184 -25.758 1.00 70.75 97 ARG A C 1
ATOM 789 O O . ARG A 1 97 ? 7.062 -12.147 -25.252 1.00 70.75 97 ARG A O 1
ATOM 796 N N . HIS A 1 98 ? 7.526 -9.954 -25.268 1.00 68.19 98 HIS A N 1
ATOM 797 C CA . HIS A 1 98 ? 6.765 -9.682 -24.054 1.00 68.19 98 HIS A CA 1
ATOM 798 C C . HIS A 1 98 ? 5.281 -9.507 -24.359 1.00 68.19 98 HIS A C 1
ATOM 800 O O . HIS A 1 98 ? 4.879 -8.844 -25.313 1.00 68.19 98 HIS A O 1
ATOM 806 N N . THR A 1 99 ? 4.422 -10.058 -23.503 1.00 68.38 99 THR A N 1
ATOM 807 C CA . THR A 1 99 ? 2.998 -9.706 -23.545 1.00 68.38 99 THR A CA 1
ATOM 808 C C . THR A 1 99 ? 2.827 -8.315 -22.933 1.00 68.38 99 THR A C 1
ATOM 810 O O . THR A 1 99 ? 3.322 -8.039 -21.840 1.00 68.38 99 THR A O 1
ATOM 813 N N . ARG A 1 100 ? 2.095 -7.424 -23.615 1.00 62.59 100 ARG A N 1
ATOM 814 C CA . ARG A 1 100 ? 1.928 -5.999 -23.249 1.00 62.59 100 ARG A CA 1
ATOM 815 C C . ARG A 1 100 ? 1.238 -5.756 -21.895 1.00 62.59 100 ARG A C 1
ATOM 817 O O . ARG A 1 100 ? 1.084 -4.613 -21.474 1.00 62.59 100 ARG A O 1
ATOM 824 N N . SER A 1 101 ? 0.788 -6.807 -21.215 1.00 63.94 101 SER A N 1
ATOM 825 C CA . SER A 1 101 ? 0.016 -6.678 -19.986 1.00 63.94 101 SER A CA 1
ATOM 826 C C . SER A 1 101 ? 0.881 -6.245 -18.797 1.00 63.94 101 SER A C 1
ATOM 828 O O . SER A 1 101 ? 1.963 -6.778 -18.532 1.00 63.94 101 SER A O 1
ATOM 830 N N . ASN A 1 102 ? 0.363 -5.274 -18.045 1.00 70.31 102 ASN A N 1
ATOM 831 C CA . ASN A 1 102 ? 0.948 -4.738 -16.818 1.00 70.31 102 ASN A CA 1
ATOM 832 C C . ASN A 1 102 ? 0.395 -5.471 -15.583 1.00 70.31 102 ASN A C 1
ATOM 834 O O . ASN A 1 102 ? -0.048 -4.830 -14.628 1.00 70.31 102 ASN A O 1
ATOM 838 N N . TYR A 1 103 ? 0.405 -6.810 -15.602 1.00 82.12 103 TYR A N 1
ATOM 839 C CA . TYR A 1 103 ? -0.149 -7.637 -14.520 1.00 82.12 103 TYR A CA 1
ATOM 840 C C . TYR A 1 103 ? 0.414 -7.264 -13.144 1.00 82.12 103 TYR A C 1
ATOM 842 O O . TYR A 1 103 ? -0.345 -7.170 -12.187 1.00 82.12 103 TYR A O 1
ATOM 850 N N . PHE A 1 104 ? 1.713 -6.959 -13.054 1.00 85.38 104 PHE A N 1
ATOM 851 C CA . PHE A 1 104 ? 2.351 -6.556 -11.798 1.00 85.38 104 PHE A CA 1
ATOM 852 C C . PHE A 1 104 ? 1.701 -5.313 -11.175 1.00 85.38 104 PHE A C 1
ATOM 854 O O . PHE A 1 104 ? 1.301 -5.337 -10.015 1.00 85.38 104 PHE A O 1
ATOM 861 N N . ARG A 1 105 ? 1.516 -4.241 -11.959 1.00 87.88 105 ARG A N 1
ATOM 862 C CA . ARG A 1 105 ? 0.879 -3.007 -11.476 1.00 87.88 105 ARG A CA 1
ATOM 863 C C . ARG A 1 105 ? -0.552 -3.263 -11.015 1.00 87.88 105 ARG A C 1
ATOM 865 O O . ARG A 1 105 ? -0.948 -2.749 -9.975 1.00 87.88 105 ARG A O 1
ATOM 872 N N . LEU A 1 106 ? -1.315 -4.043 -11.781 1.00 88.88 106 LEU A N 1
ATOM 873 C CA . LEU A 1 106 ? -2.691 -4.380 -11.424 1.00 88.88 106 LEU A CA 1
ATOM 874 C C . LEU A 1 106 ? -2.746 -5.162 -10.104 1.00 88.88 106 LEU A C 1
ATOM 876 O O . LEU A 1 106 ? -3.502 -4.787 -9.215 1.00 88.88 106 LEU A O 1
ATOM 880 N N . LEU A 1 107 ? -1.915 -6.197 -9.957 1.00 91.19 107 LEU A N 1
ATOM 881 C CA . LEU A 1 107 ? -1.859 -7.031 -8.754 1.00 91.19 107 LEU A CA 1
ATOM 882 C C . LEU A 1 107 ? -1.485 -6.221 -7.509 1.00 91.19 107 LEU A C 1
ATOM 884 O O . LEU A 1 107 ? -2.169 -6.322 -6.493 1.00 91.19 107 LEU A O 1
ATOM 888 N N . VAL A 1 108 ? -0.452 -5.376 -7.593 1.00 91.50 108 VAL A N 1
ATOM 889 C CA . VAL A 1 108 ? -0.036 -4.536 -6.460 1.00 91.50 108 VAL A CA 1
ATOM 890 C C . VAL A 1 108 ? -1.124 -3.517 -6.100 1.00 91.50 108 VAL A C 1
ATOM 892 O O . 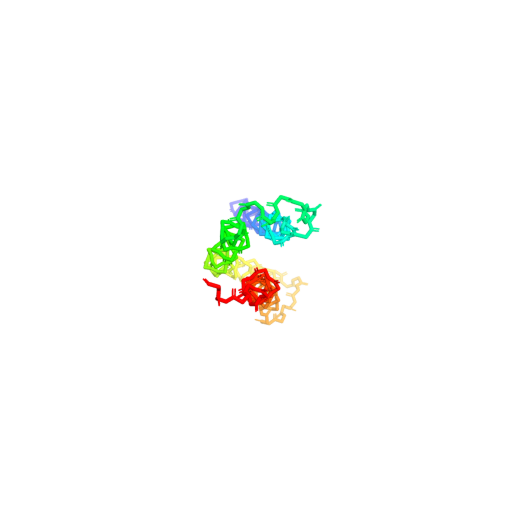VAL A 1 108 ? -1.413 -3.326 -4.922 1.00 91.50 108 VAL A O 1
ATOM 895 N N . MET A 1 109 ? -1.789 -2.900 -7.083 1.00 92.62 109 MET A N 1
ATOM 896 C CA . MET A 1 109 ? -2.894 -1.971 -6.807 1.00 92.62 109 MET A CA 1
ATOM 897 C C . MET A 1 109 ? -4.092 -2.666 -6.153 1.00 92.62 109 MET A C 1
ATOM 899 O O . MET A 1 109 ? -4.646 -2.128 -5.196 1.00 92.62 109 MET A O 1
ATOM 903 N N . ILE A 1 110 ? -4.475 -3.856 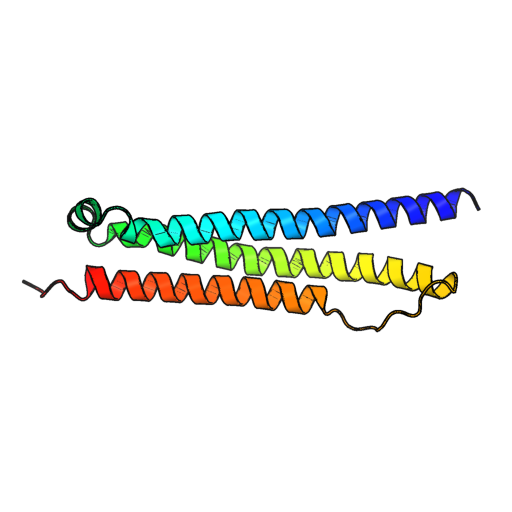-6.630 1.00 94.31 110 ILE A N 1
ATOM 904 C CA . ILE A 1 110 ? -5.545 -4.659 -6.016 1.00 94.31 110 ILE A CA 1
ATOM 905 C C . ILE A 1 110 ? -5.180 -5.002 -4.571 1.00 94.31 110 ILE A C 1
ATOM 907 O O . ILE A 1 110 ? -6.009 -4.848 -3.679 1.00 94.31 110 ILE A O 1
ATOM 911 N N . TYR A 1 111 ? -3.934 -5.411 -4.329 1.00 94.06 111 TYR A N 1
ATOM 912 C CA . TYR A 1 111 ? -3.446 -5.733 -2.993 1.00 94.06 111 TYR A CA 1
ATOM 913 C C . TYR A 1 111 ? -3.559 -4.542 -2.031 1.00 94.06 111 TYR A C 1
ATOM 915 O O . TYR A 1 111 ? -4.125 -4.671 -0.947 1.00 94.06 111 TYR A O 1
ATOM 923 N N . VAL A 1 112 ? -3.061 -3.364 -2.422 1.00 94.06 112 VAL A N 1
ATOM 924 C CA . VAL A 1 112 ? -3.102 -2.179 -1.549 1.00 94.06 112 VAL A CA 1
ATOM 925 C C . VAL A 1 112 ? -4.538 -1.679 -1.356 1.00 94.06 112 VAL A C 1
ATOM 927 O O . VAL A 1 112 ? -4.902 -1.273 -0.253 1.00 94.06 112 VAL A O 1
ATOM 930 N N . ALA A 1 113 ? -5.383 -1.757 -2.390 1.00 94.69 113 ALA A N 1
ATOM 931 C CA . ALA A 1 113 ? -6.808 -1.452 -2.267 1.00 94.69 113 ALA A CA 1
ATOM 932 C C . ALA A 1 113 ? -7.502 -2.395 -1.273 1.00 94.69 113 ALA A C 1
ATOM 934 O O . ALA A 1 113 ? -8.253 -1.939 -0.412 1.00 94.69 113 ALA A O 1
ATOM 935 N N . PHE A 1 114 ? -7.202 -3.694 -1.336 1.00 95.75 114 PHE A N 1
ATOM 936 C CA . PHE A 1 114 ? -7.707 -4.677 -0.384 1.00 95.75 114 PHE A CA 1
ATOM 937 C C . PHE A 1 114 ? -7.243 -4.379 1.047 1.00 95.75 114 PHE A C 1
ATOM 939 O O . PHE A 1 114 ? -8.065 -4.363 1.959 1.00 95.75 114 PHE A O 1
ATOM 946 N N . LEU A 1 115 ? -5.961 -4.055 1.249 1.00 94.56 115 LEU A N 1
ATOM 947 C CA . LEU A 1 115 ? -5.430 -3.660 2.558 1.00 94.56 115 LEU A CA 1
ATOM 948 C C . LEU A 1 115 ? -6.166 -2.435 3.129 1.00 94.56 115 LEU A C 1
ATOM 950 O O . LEU A 1 115 ? -6.505 -2.410 4.312 1.00 94.56 115 LEU A O 1
ATOM 954 N N . CYS A 1 116 ? -6.462 -1.444 2.284 1.00 95.31 116 CYS A N 1
ATOM 955 C CA . CYS A 1 116 ? -7.231 -0.264 2.673 1.00 95.31 116 CYS A CA 1
ATOM 956 C C . CYS A 1 116 ? -8.672 -0.614 3.074 1.00 95.31 116 CYS A C 1
ATOM 958 O O . CYS A 1 116 ? -9.165 -0.123 4.091 1.00 95.31 116 CYS A O 1
ATOM 960 N N . LEU A 1 117 ? -9.343 -1.482 2.309 1.00 96.25 117 LEU A N 1
ATOM 961 C CA . LEU A 1 117 ? -10.697 -1.951 2.623 1.00 96.25 117 LEU A CA 1
ATOM 962 C C . LEU A 1 117 ? -10.738 -2.713 3.952 1.00 96.25 117 LEU A C 1
ATOM 964 O O . LEU A 1 117 ? -11.603 -2.443 4.784 1.00 96.25 117 LEU A O 1
ATOM 968 N N . VAL A 1 118 ? -9.782 -3.617 4.181 1.00 95.06 118 VAL A N 1
ATOM 969 C CA . VAL A 1 118 ? -9.661 -4.360 5.444 1.00 95.06 118 VAL A CA 1
ATOM 970 C C . VAL A 1 118 ? -9.407 -3.411 6.612 1.00 95.06 118 VAL A C 1
ATOM 972 O O . VAL A 1 118 ? -10.021 -3.565 7.665 1.00 95.06 118 VAL A O 1
ATOM 975 N N . SER A 1 119 ? -8.563 -2.393 6.434 1.00 93.81 119 SER A N 1
ATOM 976 C CA . SER A 1 119 ? -8.309 -1.402 7.483 1.00 93.81 119 SER A CA 1
ATOM 977 C C . SER A 1 119 ? -9.561 -0.589 7.837 1.00 93.81 119 SER A C 1
ATOM 979 O O . SER A 1 119 ? -9.860 -0.403 9.017 1.00 93.81 119 SER A O 1
ATOM 981 N N . LEU A 1 120 ? -10.335 -0.157 6.835 1.00 95.19 120 LEU A N 1
ATOM 982 C CA . LEU A 1 120 ? -11.614 0.533 7.044 1.00 95.19 120 LEU A CA 1
ATOM 983 C C . LEU A 1 120 ? -12.627 -0.359 7.773 1.00 95.19 120 LEU A C 1
ATOM 985 O O . LEU A 1 120 ? -13.265 0.080 8.732 1.00 95.19 120 LEU A O 1
ATOM 989 N N . ALA A 1 121 ? -12.741 -1.620 7.351 1.00 94.88 121 ALA A N 1
ATOM 990 C CA . ALA A 1 121 ? -13.589 -2.602 8.014 1.00 94.88 121 ALA A CA 1
ATOM 991 C C . ALA A 1 121 ? -13.160 -2.810 9.473 1.00 94.88 121 ALA A C 1
ATOM 993 O O . ALA A 1 121 ? -14.010 -2.852 10.359 1.00 94.88 121 ALA A O 1
ATOM 994 N N . ASN A 1 122 ? -11.854 -2.854 9.748 1.00 93.94 122 ASN A N 1
ATOM 995 C CA . ASN A 1 122 ? -11.334 -2.998 11.102 1.00 93.94 122 ASN A CA 1
ATOM 996 C C . ASN A 1 122 ? -11.748 -1.827 12.009 1.00 93.94 122 ASN A C 1
ATOM 998 O O . ASN A 1 122 ? -12.201 -2.050 13.127 1.00 93.94 122 ASN A O 1
ATOM 1002 N N . VAL A 1 123 ? -11.688 -0.581 11.523 1.00 93.12 123 VAL A N 1
ATOM 1003 C CA . VAL A 1 123 ? -12.198 0.582 12.276 1.00 93.12 123 VAL A CA 1
ATOM 1004 C C . VAL A 1 123 ? -13.688 0.424 12.592 1.00 93.12 123 VAL A C 1
ATOM 1006 O O . VAL A 1 123 ? -14.107 0.684 13.721 1.00 93.12 123 VAL A O 1
ATOM 1009 N N . ALA A 1 124 ? -14.492 -0.023 11.622 1.00 92.31 124 ALA A N 1
ATOM 1010 C CA . ALA A 1 124 ? -15.922 -0.245 11.823 1.00 92.31 124 ALA A CA 1
ATOM 1011 C C . ALA A 1 12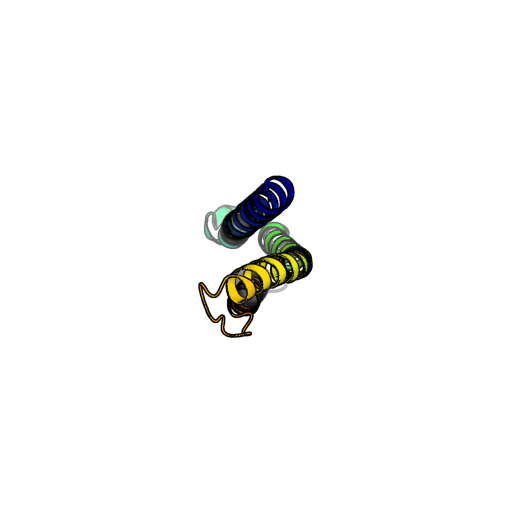4 ? -16.194 -1.343 12.865 1.00 92.31 124 ALA A C 1
ATOM 1013 O O . ALA A 1 124 ? -17.016 -1.145 13.758 1.00 92.31 124 ALA A O 1
ATOM 1014 N N . VAL A 1 125 ? -15.463 -2.460 12.806 1.00 91.25 125 VAL A N 1
ATOM 1015 C CA . VAL A 1 125 ? -15.566 -3.559 13.778 1.00 91.25 125 VAL A CA 1
ATOM 1016 C C . VAL A 1 125 ? -15.196 -3.081 15.181 1.00 91.25 125 VAL A C 1
ATOM 1018 O O . VAL A 1 125 ? -15.954 -3.316 16.119 1.00 91.25 125 VAL A O 1
ATOM 1021 N N . VAL A 1 126 ? -14.079 -2.366 15.339 1.00 89.06 126 VAL A N 1
ATOM 1022 C CA . VAL A 1 126 ? -13.658 -1.819 16.639 1.00 89.06 126 VAL A CA 1
ATOM 1023 C C . VAL A 1 126 ? -14.709 -0.839 17.169 1.00 89.06 126 VAL A C 1
ATOM 1025 O O . VAL A 1 126 ? -15.081 -0.901 18.338 1.00 89.06 126 VAL A O 1
ATOM 1028 N N . ARG A 1 127 ? -15.263 0.027 16.314 1.00 88.19 127 ARG A N 1
ATOM 1029 C CA . ARG A 1 127 ? -16.338 0.944 16.710 1.00 88.19 127 ARG A CA 1
ATOM 1030 C C . ARG A 1 127 ? -17.578 0.191 17.197 1.00 88.19 127 ARG A C 1
ATOM 1032 O O . ARG A 1 127 ? -18.117 0.540 18.242 1.00 88.19 127 ARG A O 1
ATOM 1039 N N . LEU A 1 128 ? -18.029 -0.828 16.468 1.00 87.62 128 LEU A N 1
ATOM 1040 C CA . LEU A 1 128 ? -19.220 -1.601 16.830 1.00 87.62 128 LEU A CA 1
ATOM 1041 C C . LEU A 1 128 ? -19.019 -2.401 18.123 1.00 87.62 128 LEU A C 1
ATOM 1043 O O . LEU A 1 128 ? -19.876 -2.349 18.999 1.00 87.62 128 LEU A O 1
ATOM 1047 N N . LEU A 1 129 ? -17.882 -3.087 18.267 1.00 83.94 129 LEU A N 1
ATOM 1048 C CA . LEU A 1 129 ? -17.593 -3.922 19.435 1.00 83.94 129 LEU A CA 1
ATOM 1049 C C . LEU A 1 129 ? -17.412 -3.112 20.720 1.00 83.94 129 LEU A C 1
ATOM 1051 O O . LEU A 1 129 ? -17.865 -3.545 21.775 1.00 83.94 129 LEU A O 1
ATOM 1055 N N . TRP A 1 130 ? -16.740 -1.961 20.648 1.00 77.69 130 TRP A N 1
ATOM 1056 C CA . TRP A 1 130 ? -16.317 -1.235 21.850 1.00 77.69 130 TRP A CA 1
ATOM 1057 C C . TRP A 1 130 ? -17.169 -0.001 22.166 1.00 77.69 130 TRP A C 1
ATOM 1059 O O . TRP A 1 130 ? -17.308 0.340 23.336 1.00 77.69 130 TRP A O 1
ATOM 1069 N N . LEU A 1 131 ? -17.762 0.657 21.161 1.00 72.56 131 LEU A N 1
ATOM 1070 C CA . LEU A 1 131 ? -18.633 1.828 21.364 1.00 72.56 131 LEU A CA 1
ATOM 1071 C C . LEU A 1 131 ? -20.119 1.519 21.154 1.00 72.56 131 LEU A C 1
ATOM 1073 O O . LEU A 1 131 ? -20.956 2.194 21.740 1.00 72.56 131 LEU A O 1
ATOM 1077 N N . GLY A 1 132 ? -20.463 0.501 20.357 1.00 65.56 132 GLY A N 1
ATOM 1078 C CA . GLY A 1 132 ? -21.853 0.053 20.186 1.00 65.56 132 GLY A CA 1
ATOM 1079 C C . GLY A 1 132 ? -22.421 -0.697 21.397 1.00 65.56 132 GLY A C 1
ATOM 1080 O O . GLY A 1 132 ? -23.630 -0.877 21.492 1.00 65.56 132 GLY A O 1
ATOM 1081 N N . LEU A 1 133 ? -21.556 -1.115 22.325 1.00 56.62 133 LEU A N 1
ATOM 1082 C CA . LEU A 1 133 ? -21.897 -1.873 23.534 1.00 56.62 133 LEU A CA 1
ATOM 1083 C C . LEU A 1 133 ? -22.077 -0.995 24.785 1.00 56.62 133 LEU A C 1
ATOM 1085 O O . LEU A 1 133 ? -22.388 -1.526 25.848 1.00 56.62 133 LEU A O 1
ATOM 1089 N N . LEU A 1 134 ? -21.883 0.326 24.682 1.00 53.28 134 LEU A N 1
ATOM 1090 C CA . LEU A 1 134 ? -22.180 1.267 25.762 1.00 53.28 134 LEU A CA 1
ATOM 1091 C C . LEU A 1 134 ? -23.658 1.684 25.662 1.00 53.28 134 LEU A C 1
ATOM 1093 O O . LEU A 1 134 ? -23.985 2.488 24.785 1.00 53.28 134 LEU A O 1
ATOM 1097 N N . PRO A 1 135 ? -24.571 1.176 26.516 1.00 46.03 135 PRO A N 1
ATOM 1098 C CA . PRO A 1 135 ? -25.857 1.833 26.686 1.00 46.03 135 PRO A CA 1
ATOM 1099 C C . PRO A 1 135 ? -25.576 3.259 27.159 1.00 46.03 135 PRO A C 1
ATOM 1101 O O . PRO A 1 135 ? -24.801 3.470 28.092 1.00 46.03 135 PRO A O 1
ATOM 1104 N N . VAL A 1 136 ? -26.172 4.231 26.471 1.00 48.59 136 VAL A N 1
ATOM 1105 C CA . VAL A 1 136 ? -26.245 5.614 26.940 1.00 48.59 136 VAL A CA 1
ATOM 1106 C C . VAL A 1 136 ? -26.922 5.562 28.311 1.00 48.59 136 VAL A C 1
ATOM 1108 O O . VAL A 1 136 ? -28.112 5.258 28.389 1.00 48.59 136 VAL A O 1
ATOM 1111 N N . ALA A 1 137 ? -26.131 5.744 29.366 1.00 40.03 137 ALA A N 1
ATOM 1112 C CA . ALA A 1 137 ? -26.585 5.897 30.743 1.00 40.03 137 ALA A CA 1
ATOM 1113 C C . ALA A 1 137 ? -26.637 7.386 31.087 1.00 40.03 137 ALA A C 1
ATOM 1115 O O . ALA A 1 137 ? -25.708 8.110 30.654 1.00 40.03 137 ALA A O 1
#

Mean predicted aligned error: 7.29 Å

Sequence (137 aa):
MEQSEEAHALLWDEYKYRHDHIWKKLFQITAAVVLLGAVPYLKPDITRVLQGWILIAPLLGTVLSLITLFLMHFELGLFARIAGAHRRIQEEQGMIRHTRSNYFRLLVMIYVAFLCLVSLANVAVVRLLWLGLLPVA